Protein AF-A0A1L9PBX3-F1 (afdb_monomer_lite)

Radius of gyration: 24.11 Å; chains: 1; bounding box: 58×23×80 Å

Structure (mmCIF, N/CA/C/O backbone):
data_AF-A0A1L9PBX3-F1
#
_entry.id   AF-A0A1L9PBX3-F1
#
loop_
_atom_site.group_PDB
_atom_site.id
_atom_site.type_symbol
_atom_site.label_atom_id
_atom_site.label_alt_id
_atom_site.label_comp_id
_atom_site.label_asym_id
_atom_site.label_entity_id
_atom_site.label_seq_id
_atom_site.pdbx_PDB_ins_code
_atom_site.Cartn_x
_atom_site.Cartn_y
_atom_site.Cartn_z
_atom_site.occupancy
_atom_site.B_iso_or_equiv
_atom_site.auth_seq_id
_atom_site.auth_comp_id
_atom_site.auth_asym_id
_atom_site.auth_atom_id
_atom_site.pdbx_PDB_model_num
ATOM 1 N N . MET A 1 1 ? -19.633 0.045 34.986 1.00 50.94 1 MET A N 1
ATOM 2 C CA . MET A 1 1 ? -18.919 -0.153 33.713 1.00 50.94 1 MET A CA 1
ATOM 3 C C . MET A 1 1 ? -18.029 1.064 33.606 1.00 50.94 1 MET A C 1
ATOM 5 O O . MET A 1 1 ? -18.575 2.157 33.562 1.00 50.94 1 MET A O 1
ATOM 9 N N . GLU A 1 2 ? -16.722 0.907 33.814 1.00 69.94 2 GLU A N 1
ATOM 10 C CA . GLU A 1 2 ? -15.797 2.040 33.689 1.00 69.94 2 GLU A CA 1
ATOM 11 C C . GLU A 1 2 ? -15.921 2.597 32.271 1.00 69.94 2 GLU A C 1
ATOM 13 O O . GLU A 1 2 ? -15.968 1.837 31.304 1.00 69.94 2 GLU A O 1
ATOM 18 N N . GLU A 1 3 ? -16.097 3.909 32.165 1.00 81.25 3 GLU A N 1
ATOM 19 C CA . GLU A 1 3 ? -16.201 4.584 30.879 1.00 81.25 3 GLU A CA 1
ATOM 20 C C . GLU A 1 3 ? -14.817 4.564 30.226 1.00 81.25 3 GLU A C 1
ATOM 22 O O . GLU A 1 3 ? -13.839 5.048 30.800 1.00 81.25 3 GLU A O 1
ATOM 27 N N . GLU A 1 4 ? -14.717 3.939 29.053 1.00 83.62 4 GLU A N 1
ATOM 28 C CA . GLU A 1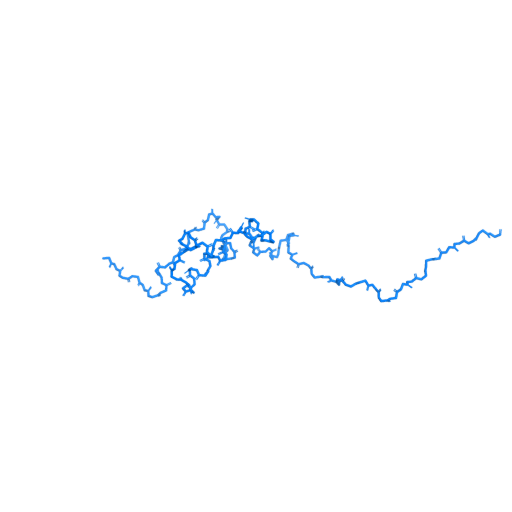 4 ? -13.464 3.898 28.306 1.00 83.62 4 GLU A CA 1
ATOM 29 C C . GLU A 1 4 ? -13.021 5.317 27.939 1.00 83.62 4 GLU A C 1
ATOM 31 O O . GLU A 1 4 ? -13.828 6.177 27.579 1.00 83.62 4 GLU A O 1
ATOM 36 N N . LEU A 1 5 ? -11.711 5.556 28.007 1.00 87.94 5 LEU A N 1
ATOM 37 C CA . LEU A 1 5 ? -11.139 6.855 27.666 1.00 87.94 5 LEU A CA 1
ATOM 38 C C . LEU A 1 5 ? -11.441 7.220 26.200 1.00 87.94 5 LEU A C 1
ATOM 40 O O . LEU A 1 5 ? -11.531 6.329 25.343 1.00 87.94 5 LEU A O 1
ATOM 44 N N . PRO A 1 6 ? -11.515 8.524 25.868 1.00 88.25 6 PRO A N 1
ATOM 45 C CA . PRO A 1 6 ? -11.608 8.964 24.483 1.00 88.25 6 PRO A CA 1
ATOM 46 C C . PRO A 1 6 ? -10.536 8.288 23.619 1.00 88.25 6 PRO A C 1
ATOM 48 O O . PRO A 1 6 ? -9.381 8.179 24.028 1.00 88.25 6 PRO A O 1
ATOM 51 N N . LEU A 1 7 ? -10.933 7.833 22.426 1.00 89.06 7 LEU A N 1
ATOM 52 C CA . LEU A 1 7 ? -10.101 7.091 21.463 1.00 89.06 7 LEU A CA 1
ATOM 53 C C . LEU A 1 7 ? -9.735 5.642 21.846 1.00 89.06 7 LEU A C 1
ATOM 55 O O . LEU A 1 7 ? -9.038 4.980 21.082 1.00 89.06 7 LEU A O 1
ATOM 59 N N . ARG A 1 8 ? -10.226 5.111 22.977 1.00 92.38 8 ARG A N 1
ATOM 60 C CA . ARG A 1 8 ? -10.103 3.683 23.349 1.00 92.38 8 ARG A CA 1
ATOM 61 C C . ARG A 1 8 ? -11.407 2.895 23.186 1.00 92.38 8 ARG A C 1
ATOM 63 O O . ARG A 1 8 ? -11.512 1.759 23.628 1.00 92.38 8 ARG A O 1
ATOM 70 N N . THR A 1 9 ? -12.395 3.480 22.511 1.00 93.31 9 THR A N 1
ATOM 71 C CA . THR A 1 9 ? -13.717 2.865 22.311 1.00 93.31 9 THR A CA 1
ATOM 72 C C . THR A 1 9 ? -13.786 1.921 21.108 1.00 93.31 9 THR A C 1
ATOM 74 O O . THR A 1 9 ? -14.766 1.193 20.969 1.00 93.31 9 THR A O 1
ATOM 77 N N . ARG A 1 10 ? -12.773 1.923 20.228 1.00 94.19 10 ARG A N 1
ATOM 78 C CA . ARG A 1 10 ? -12.674 1.051 19.045 1.00 94.19 10 ARG A CA 1
ATOM 79 C C . ARG A 1 10 ? -11.323 0.333 19.054 1.00 94.19 10 ARG A C 1
ATOM 81 O O . ARG A 1 10 ? -10.291 0.967 19.251 1.00 94.19 10 ARG A O 1
ATOM 88 N N . TRP A 1 11 ? -11.326 -0.976 18.823 1.00 93.50 11 TRP A N 1
ATOM 89 C CA . TRP A 1 11 ? -10.117 -1.795 18.707 1.00 93.50 11 TRP A CA 1
ATOM 90 C C . TRP A 1 11 ? -10.329 -2.923 17.693 1.00 93.50 11 TRP A C 1
ATOM 92 O O . TRP A 1 11 ? -11.460 -3.236 17.321 1.00 93.50 11 TRP A O 1
ATOM 102 N N . VAL A 1 12 ? -9.229 -3.519 17.233 1.00 95.06 12 VAL A N 1
ATOM 103 C CA . VAL A 1 12 ? -9.220 -4.684 16.340 1.00 95.06 12 VAL A CA 1
ATOM 104 C C . VAL A 1 12 ? -8.416 -5.787 17.009 1.00 95.06 12 VAL A C 1
ATOM 106 O O . VAL A 1 12 ? -7.322 -5.538 17.512 1.00 95.06 12 VAL A O 1
ATOM 109 N N . ASP A 1 13 ? -8.966 -6.997 16.991 1.00 95.88 13 ASP A N 1
ATOM 110 C CA . ASP A 1 13 ? -8.233 -8.217 17.305 1.00 95.88 13 ASP A CA 1
ATOM 111 C C . ASP A 1 13 ? -7.741 -8.840 15.993 1.00 95.88 13 ASP A C 1
ATOM 113 O O . ASP A 1 13 ? -8.532 -9.118 15.084 1.00 95.88 13 ASP A O 1
ATOM 117 N N . TYR A 1 14 ? -6.425 -8.976 15.850 1.00 96.44 14 TYR A N 1
ATOM 118 C CA . TYR A 1 14 ? -5.825 -9.445 14.607 1.00 96.44 14 TYR A CA 1
ATOM 119 C C . TYR A 1 14 ? -5.903 -10.964 14.515 1.00 96.44 14 TYR A C 1
ATOM 121 O O . TYR A 1 14 ? -5.660 -11.692 15.470 1.00 96.44 14 TYR A O 1
ATOM 129 N N . LYS A 1 15 ? -6.164 -11.466 13.306 1.00 94.50 15 LYS A N 1
ATOM 130 C CA . LYS A 1 15 ? -6.187 -12.912 13.053 1.00 94.50 15 LYS A CA 1
ATOM 131 C C . LYS A 1 15 ? -4.796 -13.553 13.152 1.00 94.50 15 LYS A C 1
ATOM 133 O O . LYS A 1 15 ? -4.688 -14.735 13.468 1.00 94.50 15 LYS A O 1
ATOM 138 N N . GLN A 1 16 ? -3.750 -12.816 12.782 1.00 93.62 16 GLN A N 1
ATOM 139 C CA . GLN A 1 16 ? -2.373 -13.308 12.750 1.00 93.62 16 GLN A CA 1
ATOM 140 C C . GLN A 1 16 ? -1.655 -12.976 14.059 1.00 93.62 16 GLN A C 1
ATOM 142 O O . GLN A 1 16 ? -1.872 -11.915 14.633 1.00 93.62 16 GLN A O 1
ATOM 147 N N . GLN A 1 17 ? -0.765 -13.869 14.499 1.00 93.75 17 GLN A N 1
ATOM 148 C CA . GLN A 1 17 ? 0.071 -13.627 15.677 1.00 93.75 17 GLN A CA 1
ATOM 149 C C . GLN A 1 17 ? 1.120 -12.536 15.417 1.00 93.75 17 GLN A C 1
ATOM 151 O O . GLN A 1 17 ? 1.377 -11.706 16.284 1.00 93.75 17 GLN A O 1
ATOM 156 N N . GLU A 1 18 ? 1.706 -12.525 14.218 1.00 92.75 18 GLU A N 1
ATOM 157 C CA . GLU A 1 1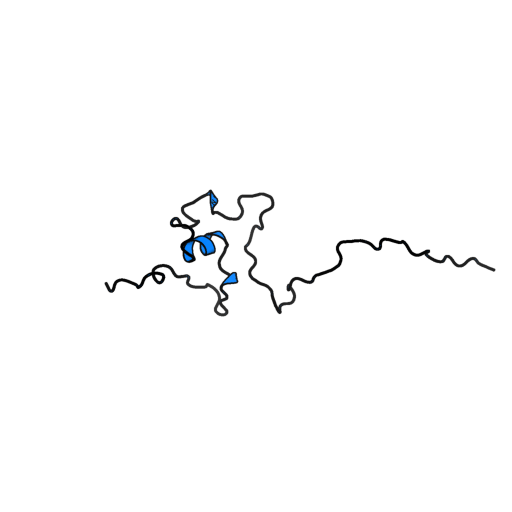8 ? 2.530 -11.420 13.726 1.00 92.75 18 GLU A CA 1
ATOM 158 C C . GLU A 1 18 ? 1.602 -10.354 13.138 1.00 92.75 18 GLU A C 1
ATOM 160 O O . GLU A 1 18 ? 1.298 -10.340 11.942 1.00 92.75 18 GLU A O 1
ATOM 165 N N . TYR A 1 19 ? 1.069 -9.513 14.018 1.00 93.94 19 TYR A N 1
ATOM 166 C CA . TYR A 1 19 ? 0.144 -8.456 13.641 1.00 93.94 19 TYR A CA 1
ATOM 167 C C . TYR A 1 19 ? 0.889 -7.198 13.197 1.00 93.94 19 TYR A C 1
ATOM 169 O O . TYR A 1 19 ? 1.909 -6.810 13.767 1.00 93.94 19 TYR A O 1
ATOM 177 N N . ASP A 1 20 ? 0.334 -6.533 12.190 1.00 94.88 20 ASP A N 1
ATOM 178 C CA . ASP A 1 20 ? 0.818 -5.251 11.693 1.00 94.88 20 ASP A CA 1
ATO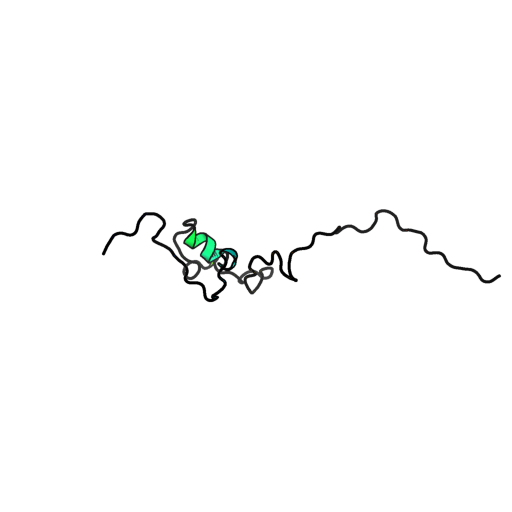M 179 C C . ASP A 1 20 ? -0.380 -4.345 11.359 1.00 94.88 20 ASP A C 1
ATOM 181 O O . ASP A 1 20 ? -1.360 -4.831 10.783 1.00 94.88 20 ASP A O 1
ATOM 185 N N . PRO A 1 21 ? -0.328 -3.034 11.667 1.00 94.31 21 PRO A N 1
ATOM 186 C CA . PRO A 1 21 ? -1.416 -2.104 11.367 1.00 94.31 21 PRO A CA 1
ATOM 187 C C . PRO A 1 21 ? -1.844 -2.071 9.898 1.00 94.31 21 PRO A C 1
ATOM 189 O O . PRO A 1 21 ? -3.011 -1.821 9.604 1.00 94.31 21 PRO A O 1
ATOM 192 N N . SER A 1 22 ? -0.936 -2.367 8.963 1.00 95.00 22 SER A N 1
ATOM 193 C CA . SER A 1 22 ? -1.266 -2.416 7.539 1.00 95.00 22 SER A CA 1
ATOM 194 C C . SER A 1 22 ? -2.092 -3.634 7.131 1.00 95.00 22 SER A C 1
ATOM 196 O O . SER A 1 22 ? -2.455 -3.736 5.966 1.00 95.00 22 SER A O 1
ATOM 198 N N . GLN A 1 23 ? -2.403 -4.558 8.044 1.00 95.50 23 GLN A N 1
ATOM 199 C CA . GLN A 1 23 ? -3.331 -5.664 7.787 1.00 95.50 23 GLN A CA 1
ATOM 200 C C . GLN A 1 23 ? -4.798 -5.215 7.819 1.00 95.50 23 GLN A C 1
ATOM 202 O O . GLN A 1 23 ? -5.649 -5.898 7.247 1.00 95.50 23 GLN A O 1
ATOM 207 N N . ILE A 1 24 ? -5.100 -4.072 8.446 1.00 94.81 24 ILE A N 1
ATOM 208 C CA . ILE A 1 24 ? -6.457 -3.523 8.502 1.00 94.81 24 ILE A CA 1
ATOM 209 C C . ILE A 1 24 ? -6.866 -3.042 7.107 1.00 94.81 24 ILE A C 1
ATOM 211 O O . ILE A 1 24 ? -6.203 -2.196 6.510 1.00 94.81 24 ILE A O 1
ATOM 215 N N . GLU A 1 25 ? -7.979 -3.562 6.593 1.00 92.62 25 GLU A N 1
ATOM 216 C CA . GLU A 1 25 ? -8.509 -3.154 5.291 1.00 92.62 25 GLU A CA 1
ATOM 217 C C . GLU A 1 25 ? -8.925 -1.671 5.279 1.00 92.62 25 GLU A C 1
ATOM 219 O O . GLU A 1 25 ? -9.342 -1.146 6.315 1.00 92.62 25 GLU A O 1
ATOM 224 N N . PRO A 1 26 ? -8.920 -0.987 4.119 1.00 91.75 26 PRO A N 1
ATOM 225 C CA . PRO A 1 26 ? -9.134 0.462 4.054 1.00 91.75 26 PRO A CA 1
ATOM 226 C C . PRO A 1 26 ? -10.429 0.964 4.717 1.00 91.75 26 PRO A C 1
ATOM 228 O O . PRO A 1 26 ? -10.406 1.976 5.418 1.00 91.75 26 PRO A O 1
ATOM 231 N N . GLY A 1 27 ? -11.551 0.255 4.544 1.00 92.00 27 GLY A N 1
ATOM 232 C CA . GLY A 1 27 ? -12.830 0.632 5.162 1.00 92.00 27 GLY A CA 1
ATOM 233 C C . GLY A 1 27 ? -12.808 0.508 6.690 1.00 92.00 27 GLY A C 1
ATOM 234 O O . GLY A 1 27 ? -13.255 1.407 7.403 1.00 92.00 27 GLY A O 1
ATOM 235 N N . TRP A 1 28 ? -12.219 -0.572 7.207 1.00 93.94 28 TRP A N 1
ATOM 236 C CA . TRP A 1 28 ? -12.031 -0.766 8.647 1.00 93.94 28 TRP A CA 1
ATOM 237 C C . TRP A 1 28 ? -11.014 0.213 9.231 1.00 93.94 28 TRP A C 1
ATOM 239 O O . TRP A 1 28 ? -11.201 0.674 10.354 1.00 93.94 28 TRP A O 1
ATOM 249 N N . HIS A 1 29 ? -9.990 0.581 8.458 1.00 94.75 29 HIS A N 1
ATOM 250 C CA . HIS A 1 29 ? -8.997 1.579 8.839 1.00 94.75 29 HIS A CA 1
ATOM 251 C C . HIS A 1 29 ? -9.647 2.958 9.030 1.00 94.75 29 HIS A C 1
ATOM 253 O O . HIS A 1 29 ? -9.422 3.615 10.042 1.00 94.75 29 HIS A O 1
ATOM 259 N N . ALA A 1 30 ? -10.528 3.380 8.116 1.00 94.06 30 ALA A N 1
ATOM 260 C CA . ALA A 1 30 ? -11.283 4.626 8.276 1.00 94.06 30 ALA A CA 1
ATOM 261 C C . ALA A 1 30 ? -12.169 4.614 9.538 1.00 94.06 30 ALA A C 1
ATOM 263 O O . ALA A 1 30 ? -12.246 5.608 10.264 1.00 94.06 30 ALA A O 1
ATOM 264 N N . TRP A 1 31 ? -12.813 3.480 9.827 1.00 94.50 31 TRP A N 1
ATOM 265 C CA . TRP A 1 31 ? -13.671 3.335 11.001 1.00 94.50 31 TRP A CA 1
ATOM 266 C C . TRP A 1 31 ? -12.883 3.337 12.319 1.00 94.50 31 TRP A C 1
ATOM 268 O O . TRP A 1 31 ? -13.233 4.076 13.238 1.00 94.50 31 TRP A O 1
ATOM 278 N N . ILE A 1 32 ? -11.795 2.570 12.437 1.00 95.25 32 ILE A N 1
ATOM 279 C CA . ILE A 1 32 ? -11.006 2.544 13.681 1.00 95.25 32 ILE A CA 1
ATOM 280 C C . ILE A 1 32 ? -10.309 3.884 13.952 1.00 95.25 32 ILE A C 1
ATOM 282 O O . ILE A 1 32 ? -10.164 4.273 15.105 1.00 95.25 32 ILE A O 1
ATOM 286 N N . SER A 1 33 ? -9.944 4.632 12.906 1.00 94.88 33 SER A N 1
ATOM 287 C CA . SER A 1 33 ? -9.351 5.970 13.028 1.00 94.88 33 SER A CA 1
ATOM 288 C C . SER A 1 33 ? -10.368 7.093 13.269 1.00 94.88 33 SER A C 1
ATOM 290 O O . SER A 1 33 ? -9.997 8.260 13.183 1.00 94.88 33 SER A O 1
ATOM 292 N N . TYR A 1 34 ? -11.636 6.773 13.558 1.00 94.19 34 TYR A N 1
ATOM 293 C CA . TYR A 1 34 ? -12.709 7.754 13.786 1.00 94.19 34 TYR A CA 1
ATOM 294 C C . TYR A 1 34 ? -12.942 8.721 12.608 1.00 94.19 34 TYR A C 1
ATOM 296 O O . TYR A 1 34 ? -13.470 9.813 12.794 1.00 94.19 34 TYR A O 1
ATOM 304 N N . MET A 1 35 ? -12.575 8.326 11.382 1.00 94.12 35 MET A N 1
ATOM 305 C CA . MET A 1 35 ? -12.879 9.105 10.175 1.00 94.12 35 MET A CA 1
ATOM 306 C C . MET A 1 35 ? -14.352 8.959 9.779 1.00 94.12 35 MET A C 1
ATOM 308 O O . MET A 1 35 ? -14.947 9.888 9.237 1.00 94.12 35 MET A O 1
ATOM 312 N N . VAL A 1 36 ? -14.933 7.788 10.054 1.00 91.88 36 VAL A N 1
ATOM 313 C CA . VAL A 1 36 ? -16.354 7.488 9.852 1.00 91.88 36 VAL A CA 1
ATOM 314 C C . VAL A 1 36 ? -16.953 6.800 11.071 1.00 91.88 36 VAL A C 1
ATOM 316 O O . VAL A 1 36 ? -16.272 6.058 11.784 1.00 91.88 36 VAL A O 1
ATOM 319 N N . ASP A 1 37 ? -18.244 7.029 11.303 1.00 92.25 37 ASP A N 1
ATOM 320 C CA . ASP A 1 37 ? -18.977 6.418 12.416 1.00 92.25 37 ASP A CA 1
ATOM 321 C C . ASP A 1 37 ? -19.515 5.029 12.083 1.00 92.25 37 ASP A C 1
ATOM 323 O O . ASP A 1 37 ? -19.456 4.117 12.912 1.00 92.25 37 ASP A O 1
ATOM 327 N N . THR A 1 38 ? -19.995 4.849 10.854 1.00 92.56 38 THR A N 1
ATOM 328 C CA . THR A 1 38 ? -20.554 3.580 10.387 1.00 92.56 38 THR A CA 1
ATOM 329 C C . THR A 1 38 ? -19.430 2.645 9.929 1.00 92.56 38 THR A C 1
ATOM 331 O O . THR A 1 38 ? -18.597 3.054 9.117 1.00 92.56 38 THR A O 1
ATOM 334 N N . PRO A 1 39 ? -19.379 1.388 10.407 1.00 92.56 39 PRO A N 1
ATOM 335 C CA . PRO A 1 39 ? -18.417 0.407 9.914 1.00 92.56 39 PRO A CA 1
ATOM 336 C C . PRO A 1 39 ? -18.740 -0.020 8.467 1.00 92.56 39 PRO A C 1
ATOM 338 O O . PRO A 1 39 ? -19.893 0.084 8.032 1.00 92.56 39 PRO A O 1
ATOM 341 N N . PRO A 1 40 ? -17.772 -0.586 7.721 1.00 90.56 40 PRO A N 1
ATOM 342 C CA . PRO A 1 40 ? -17.963 -0.997 6.322 1.00 90.56 40 PRO A CA 1
ATOM 343 C C . PRO A 1 40 ? -19.023 -2.099 6.128 1.00 90.56 40 PRO A C 1
ATOM 345 O O . PRO A 1 40 ? -19.535 -2.297 5.029 1.00 90.56 40 PRO A O 1
ATOM 348 N N . THR A 1 41 ? -19.414 -2.810 7.189 1.00 89.75 41 THR A N 1
ATOM 349 C CA . THR A 1 41 ? -20.546 -3.750 7.152 1.00 89.75 41 THR A CA 1
ATOM 350 C C . THR A 1 41 ? -21.900 -3.047 7.020 1.00 89.75 41 THR A C 1
ATOM 352 O O . THR A 1 41 ? -22.824 -3.622 6.448 1.00 89.75 41 THR A O 1
ATOM 355 N N . GLY A 1 42 ? -22.022 -1.815 7.527 1.00 88.88 42 GLY A N 1
ATOM 356 C CA . GLY A 1 42 ? -23.245 -1.009 7.479 1.00 88.88 42 GLY A CA 1
ATOM 357 C C . GLY A 1 42 ? -23.305 -0.026 6.308 1.00 88.88 42 GLY A C 1
ATOM 358 O O . GLY A 1 42 ? -24.400 0.348 5.891 1.00 88.88 42 GLY A O 1
ATOM 359 N N . ASP A 1 43 ? -22.157 0.370 5.752 1.00 86.62 43 ASP A N 1
ATOM 360 C CA . ASP A 1 43 ? -22.077 1.284 4.611 1.00 86.62 43 ASP A CA 1
ATOM 361 C C . ASP A 1 43 ? -21.617 0.562 3.337 1.00 86.62 43 ASP A C 1
ATOM 363 O O . ASP A 1 43 ? -20.463 0.155 3.207 1.00 86.62 43 ASP A O 1
ATOM 367 N N . LYS A 1 44 ? -22.520 0.459 2.354 1.00 82.88 44 LYS A N 1
ATOM 368 C CA . LYS A 1 44 ? -22.243 -0.154 1.045 1.00 82.88 44 LYS A CA 1
ATOM 369 C C . LYS A 1 44 ? -21.151 0.571 0.262 1.00 82.88 44 LYS A C 1
ATOM 371 O O . LYS A 1 44 ? -20.502 -0.053 -0.565 1.00 82.88 44 LYS A O 1
ATOM 376 N N . ILE A 1 45 ? -20.956 1.871 0.477 1.00 83.50 45 ILE A N 1
ATOM 377 C CA . ILE A 1 45 ? -19.937 2.648 -0.241 1.00 83.50 45 ILE A CA 1
ATOM 378 C C . ILE A 1 45 ? -18.534 2.284 0.259 1.00 83.50 45 ILE A C 1
ATOM 380 O O . ILE A 1 45 ? -17.585 2.304 -0.526 1.00 83.50 45 ILE A O 1
ATOM 384 N N . MET A 1 46 ? -18.421 1.919 1.539 1.00 83.06 46 MET A N 1
ATOM 385 C CA . MET A 1 46 ? -17.165 1.546 2.197 1.00 83.06 46 MET A CA 1
ATOM 386 C C . MET A 1 46 ? -16.792 0.070 2.023 1.00 83.06 46 MET A C 1
ATOM 388 O O . MET A 1 46 ? -15.737 -0.353 2.498 1.00 83.06 46 MET A O 1
ATOM 392 N N . GLN A 1 47 ? -17.630 -0.717 1.347 1.00 83.06 47 GLN A N 1
ATOM 393 C CA . GLN A 1 47 ? -17.322 -2.108 1.031 1.00 83.06 47 GLN A CA 1
ATOM 394 C C . GLN A 1 47 ? -16.294 -2.191 -0.096 1.00 83.06 47 GLN A C 1
ATOM 396 O O . GLN A 1 47 ? -16.443 -1.570 -1.151 1.00 83.06 47 GLN A O 1
ATOM 401 N N . THR A 1 48 ? -15.257 -2.989 0.139 1.00 81.88 48 THR A N 1
ATOM 402 C CA . THR A 1 48 ? -14.214 -3.292 -0.839 1.00 81.88 48 THR A CA 1
ATOM 403 C C . THR A 1 48 ? -14.688 -4.351 -1.838 1.00 81.88 48 THR A C 1
ATOM 405 O O . THR A 1 48 ? -15.604 -5.133 -1.578 1.00 81.88 48 THR A O 1
ATOM 408 N N . GLY A 1 49 ? -14.076 -4.371 -3.020 1.00 79.88 49 GLY A N 1
ATOM 409 C CA . GLY A 1 49 ? -14.314 -5.387 -4.053 1.00 79.88 49 GLY A CA 1
ATOM 410 C C . GLY A 1 49 ? -15.564 -5.169 -4.915 1.00 79.88 49 GLY A C 1
ATOM 411 O O . GLY A 1 49 ? -15.908 -6.033 -5.722 1.00 79.88 49 GLY A O 1
ATOM 412 N N . LEU A 1 50 ? -16.235 -4.020 -4.788 1.00 83.94 50 LEU A N 1
ATOM 413 C CA . LEU A 1 50 ? -17.398 -3.669 -5.614 1.00 83.94 50 LEU A CA 1
ATOM 414 C C . LEU A 1 50 ? -17.005 -3.171 -7.008 1.00 83.94 50 LEU A C 1
ATOM 416 O O . LEU A 1 50 ? -17.793 -3.249 -7.952 1.00 83.94 50 LEU A O 1
ATOM 420 N N . ARG A 1 51 ? -15.805 -2.603 -7.142 1.00 87.38 51 ARG A N 1
ATOM 421 C CA . ARG A 1 51 ? -15.387 -1.907 -8.362 1.00 87.38 51 ARG A CA 1
ATOM 422 C C . ARG A 1 51 ? -14.548 -2.842 -9.235 1.00 87.38 51 ARG A C 1
ATOM 424 O O . ARG A 1 51 ? -13.703 -3.565 -8.718 1.00 87.38 51 ARG A O 1
ATOM 431 N N . PRO A 1 52 ? -14.705 -2.809 -10.570 1.00 90.38 52 PRO A N 1
ATOM 432 C CA . PRO A 1 52 ? -14.073 -3.792 -11.456 1.00 90.38 52 PRO A CA 1
ATOM 433 C C . PRO A 1 52 ? -12.540 -3.711 -11.489 1.00 90.38 52 PRO A C 1
ATOM 435 O O . PRO A 1 52 ? -11.882 -4.695 -11.811 1.00 90.38 52 PRO A O 1
ATOM 438 N N . TRP A 1 53 ? -11.967 -2.547 -11.177 1.00 89.06 53 TRP A N 1
ATOM 439 C CA . TRP A 1 53 ? -10.518 -2.344 -11.102 1.00 89.06 53 TRP A CA 1
ATOM 440 C C . TRP A 1 53 ? -9.937 -2.656 -9.720 1.00 89.06 53 TRP A C 1
ATOM 442 O O . TRP A 1 53 ? -8.718 -2.629 -9.550 1.00 89.06 53 TRP A O 1
ATOM 452 N N . GLU A 1 54 ? -10.789 -2.870 -8.718 1.00 89.25 54 GLU A N 1
ATOM 453 C CA . GLU A 1 54 ? -10.364 -3.010 -7.333 1.00 89.25 54 GLU A CA 1
ATOM 454 C C . GLU A 1 54 ? -9.760 -4.386 -7.095 1.00 89.25 54 GLU A C 1
ATOM 456 O O . GLU A 1 54 ? -10.156 -5.393 -7.690 1.00 89.25 54 GLU A O 1
ATOM 461 N N . LEU A 1 55 ? -8.764 -4.430 -6.216 1.00 87.25 55 LEU A N 1
ATOM 462 C CA . LEU A 1 55 ? -8.223 -5.697 -5.765 1.00 87.25 55 LEU A CA 1
ATOM 463 C C . LEU A 1 55 ? -9.310 -6.443 -4.987 1.00 87.25 55 LEU A C 1
ATOM 465 O O . LEU A 1 55 ? -9.946 -5.881 -4.103 1.00 87.25 55 LEU A O 1
ATOM 469 N N . ARG A 1 56 ? -9.496 -7.725 -5.309 1.00 85.38 56 ARG A N 1
ATOM 470 C CA . ARG A 1 56 ? -10.458 -8.589 -4.606 1.00 85.38 56 ARG A CA 1
ATOM 471 C C . ARG A 1 56 ? -10.089 -8.818 -3.144 1.00 85.38 56 ARG A C 1
ATOM 473 O O . ARG A 1 56 ? -10.968 -9.043 -2.327 1.00 85.38 56 ARG A O 1
ATOM 480 N N . GLU A 1 57 ? -8.795 -8.802 -2.849 1.00 88.75 57 GLU A N 1
ATOM 481 C CA . GLU A 1 57 ? -8.248 -9.058 -1.523 1.00 88.75 57 GLU A CA 1
ATOM 482 C C . GLU A 1 57 ? -7.322 -7.914 -1.127 1.00 88.75 57 GLU A C 1
ATOM 484 O O . GLU A 1 57 ? -6.549 -7.400 -1.948 1.00 88.75 57 GLU A O 1
ATOM 489 N N . HIS A 1 58 ? -7.384 -7.543 0.149 1.00 91.38 58 HIS A N 1
ATOM 490 C CA . HIS A 1 58 ? -6.489 -6.561 0.728 1.00 91.38 58 HIS A CA 1
ATOM 491 C C . HIS A 1 58 ? -5.039 -7.065 0.723 1.00 91.38 58 HIS A C 1
ATOM 493 O O . HIS A 1 58 ? -4.761 -8.227 1.024 1.00 91.38 58 HIS A O 1
ATOM 499 N N . ARG A 1 59 ? -4.099 -6.177 0.387 1.00 92.06 59 ARG A N 1
ATOM 500 C CA . ARG A 1 59 ? -2.662 -6.464 0.420 1.00 92.06 59 ARG A CA 1
ATOM 501 C C . ARG A 1 59 ? -2.001 -5.565 1.464 1.00 92.06 59 ARG A C 1
ATOM 503 O O . ARG A 1 59 ? -1.964 -4.358 1.230 1.00 92.06 59 ARG A O 1
ATOM 510 N N . PRO A 1 60 ? -1.469 -6.129 2.562 1.00 94.12 60 PRO A N 1
ATOM 511 C CA . PRO A 1 60 ? -0.761 -5.349 3.567 1.00 94.12 60 PRO A CA 1
ATOM 512 C C . PRO A 1 60 ? 0.579 -4.835 3.030 1.00 94.12 60 PRO A C 1
ATOM 514 O O . PRO A 1 60 ? 0.979 -5.119 1.897 1.00 94.12 60 PRO A O 1
ATOM 517 N N . THR A 1 61 ? 1.307 -4.091 3.857 1.00 95.06 61 THR A N 1
ATOM 518 C CA . THR A 1 61 ? 2.651 -3.615 3.523 1.00 95.06 61 THR A CA 1
ATOM 519 C C . THR A 1 61 ? 3.616 -4.793 3.401 1.00 95.06 61 THR A C 1
ATOM 521 O O . THR A 1 61 ? 3.787 -5.577 4.327 1.00 95.06 61 THR A O 1
ATOM 524 N N . LEU A 1 62 ? 4.285 -4.905 2.250 1.00 95.00 62 LEU A N 1
ATOM 525 C CA . LEU A 1 62 ? 5.201 -6.013 1.929 1.00 95.00 62 LEU A CA 1
ATOM 526 C C . LEU A 1 62 ? 6.681 -5.603 2.001 1.00 95.00 62 LEU A C 1
ATOM 528 O O . LEU A 1 62 ? 7.541 -6.233 1.378 1.00 95.00 62 LEU A O 1
ATOM 532 N N . THR A 1 63 ? 6.988 -4.527 2.723 1.00 95.19 63 THR A N 1
ATOM 533 C CA . THR A 1 63 ? 8.354 -4.031 2.941 1.00 95.19 63 THR A CA 1
ATOM 534 C C . THR A 1 63 ? 9.239 -5.124 3.548 1.00 95.19 63 THR A C 1
ATOM 536 O O . THR A 1 63 ? 8.766 -5.963 4.305 1.00 95.19 63 THR A O 1
ATOM 539 N N . LEU A 1 64 ? 10.523 -5.155 3.168 1.00 93.62 64 LEU A N 1
ATOM 540 C CA . LEU A 1 64 ? 11.499 -6.181 3.582 1.00 93.62 64 LEU A CA 1
ATOM 541 C C . LEU A 1 64 ? 11.121 -7.639 3.235 1.00 93.62 64 LEU A C 1
ATOM 543 O O . LEU A 1 64 ? 11.794 -8.569 3.672 1.00 93.62 64 LEU A O 1
ATOM 547 N N . SER A 1 65 ? 10.106 -7.861 2.393 1.00 93.88 65 SER A N 1
ATOM 548 C CA . SER A 1 65 ? 9.749 -9.183 1.870 1.00 93.88 65 SER A CA 1
ATOM 549 C C . SER A 1 65 ? 10.198 -9.368 0.413 1.00 93.88 65 SER A C 1
ATOM 551 O O . SER A 1 65 ? 10.633 -8.434 -0.267 1.00 93.88 65 SER A O 1
ATOM 553 N N . ARG A 1 66 ? 10.022 -10.581 -0.126 1.00 96.06 66 ARG A N 1
ATOM 554 C CA . ARG A 1 66 ? 10.244 -10.861 -1.559 1.00 96.06 66 ARG A CA 1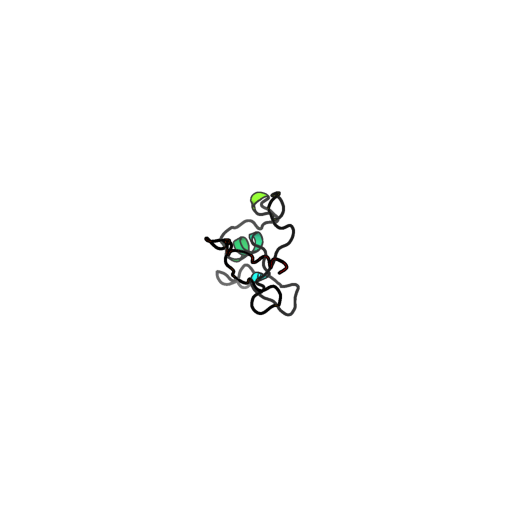
ATOM 555 C C . ARG A 1 66 ? 9.312 -10.068 -2.480 1.00 96.06 66 ARG A C 1
ATOM 557 O O . ARG A 1 66 ? 9.659 -9.852 -3.637 1.00 96.06 66 ARG A O 1
ATOM 564 N N . ALA A 1 67 ? 8.159 -9.647 -1.966 1.00 95.56 67 ALA A N 1
ATOM 565 C CA . ALA A 1 67 ? 7.149 -8.879 -2.682 1.00 95.56 67 ALA A CA 1
ATOM 566 C C . ALA A 1 67 ? 7.250 -7.363 -2.421 1.00 95.56 67 ALA A C 1
ATOM 568 O O . ALA A 1 67 ? 6.328 -6.622 -2.759 1.00 95.56 67 ALA A O 1
ATOM 569 N N . ALA A 1 68 ? 8.359 -6.886 -1.841 1.00 96.81 68 ALA A N 1
ATOM 570 C CA . ALA A 1 68 ? 8.600 -5.458 -1.675 1.00 96.81 68 ALA A CA 1
ATOM 571 C C . ALA A 1 68 ? 8.571 -4.731 -3.030 1.00 96.81 68 ALA A C 1
ATOM 573 O O . ALA A 1 68 ? 9.125 -5.209 -4.027 1.00 96.81 68 ALA A O 1
ATOM 574 N N . PHE A 1 69 ? 7.939 -3.557 -3.059 1.00 95.94 69 PHE A N 1
ATOM 575 C CA . PHE A 1 69 ? 7.879 -2.724 -4.254 1.00 95.94 69 PHE A CA 1
ATOM 576 C C . PHE A 1 69 ? 9.290 -2.294 -4.676 1.00 95.94 69 PHE A C 1
ATOM 578 O O . PHE A 1 69 ? 10.029 -1.690 -3.899 1.00 95.94 69 PHE A O 1
ATOM 585 N N . LYS A 1 70 ? 9.661 -2.609 -5.921 1.00 96.00 70 LYS A N 1
ATOM 586 C CA . LYS A 1 70 ? 10.940 -2.219 -6.523 1.00 96.00 70 LYS A CA 1
ATOM 587 C C . LYS A 1 70 ? 10.683 -1.223 -7.637 1.00 96.00 70 LYS A C 1
ATOM 589 O O . LYS A 1 70 ? 9.986 -1.535 -8.602 1.00 96.00 70 LYS A O 1
ATOM 594 N N . THR A 1 71 ? 11.257 -0.036 -7.502 1.00 97.06 71 THR A N 1
ATOM 595 C CA . THR A 1 71 ? 11.176 0.996 -8.529 1.00 97.06 71 THR A CA 1
ATOM 596 C C . THR A 1 71 ? 12.078 0.646 -9.708 1.00 97.06 71 THR A C 1
ATOM 598 O O . THR A 1 71 ? 13.152 0.063 -9.558 1.00 97.06 71 THR A O 1
ATOM 601 N N . TYR A 1 72 ? 11.621 0.991 -10.904 1.00 96.94 72 TYR A N 1
ATOM 602 C CA . TYR A 1 72 ? 12.375 0.866 -12.144 1.00 96.94 72 TYR A CA 1
ATOM 603 C C . TYR A 1 72 ? 11.909 1.946 -13.121 1.00 96.94 72 TYR A C 1
ATOM 605 O O . TYR A 1 72 ? 10.863 2.570 -12.928 1.00 96.94 72 TYR A O 1
ATOM 613 N N . SER A 1 73 ? 12.688 2.183 -14.175 1.00 97.38 73 SER A N 1
ATOM 614 C CA . SER A 1 73 ? 12.274 3.102 -15.233 1.00 97.38 73 SER A CA 1
ATOM 615 C C . SER A 1 73 ? 11.159 2.474 -16.066 1.00 97.38 73 SER A C 1
ATOM 617 O O . SER A 1 73 ? 11.366 1.451 -16.715 1.00 97.38 73 SER A O 1
ATOM 619 N N . THR A 1 74 ? 9.984 3.100 -16.083 1.00 97.62 74 THR A N 1
ATOM 620 C CA . THR A 1 74 ? 8.862 2.691 -16.945 1.00 97.62 74 THR A CA 1
ATOM 621 C C . THR A 1 74 ? 9.049 3.135 -18.401 1.00 97.62 74 THR A C 1
ATOM 623 O O . THR A 1 74 ? 8.236 2.799 -19.261 1.00 97.62 74 THR A O 1
ATOM 626 N N . THR A 1 75 ? 10.123 3.875 -18.703 1.00 97.19 75 THR A N 1
ATOM 627 C CA . THR A 1 75 ? 10.439 4.354 -20.052 1.00 97.19 75 THR A CA 1
ATOM 628 C C . THR A 1 75 ? 11.439 3.441 -20.750 1.00 97.19 75 THR A C 1
ATOM 630 O O . THR A 1 75 ? 12.407 2.982 -20.144 1.00 97.19 75 THR A O 1
ATOM 633 N N . LYS A 1 76 ? 11.259 3.251 -22.058 1.00 95.56 76 LYS A N 1
ATOM 634 C CA . LYS A 1 76 ? 12.288 2.655 -22.919 1.00 95.56 76 LYS A CA 1
ATOM 635 C C . LYS A 1 76 ? 13.446 3.650 -23.136 1.00 95.56 76 LYS A C 1
ATOM 637 O O . LYS A 1 76 ? 13.224 4.859 -23.026 1.00 95.56 76 LYS A O 1
ATOM 642 N N . PRO A 1 77 ? 14.661 3.180 -23.476 1.00 96.50 77 PRO A N 1
ATOM 643 C CA . PRO A 1 77 ? 15.749 4.060 -23.894 1.00 96.50 77 PRO A CA 1
ATOM 644 C C . PRO A 1 77 ? 15.305 5.000 -25.020 1.00 96.50 77 PRO A C 1
ATOM 646 O O . PRO A 1 77 ? 14.637 4.574 -25.961 1.00 96.50 77 PRO A O 1
ATOM 649 N N . LYS A 1 78 ? 15.679 6.281 -24.925 1.00 97.12 78 LYS A N 1
ATOM 650 C CA . LYS A 1 78 ? 15.296 7.307 -25.915 1.00 97.12 78 LYS A CA 1
ATOM 651 C C . LYS A 1 78 ? 15.948 7.093 -27.283 1.00 97.12 78 LYS A C 1
ATOM 653 O O . LYS A 1 78 ? 15.411 7.535 -28.290 1.00 97.12 78 LYS A O 1
ATOM 658 N N . TYR A 1 79 ? 17.095 6.424 -27.300 1.00 96.12 79 TYR A N 1
ATOM 659 C CA . TYR A 1 79 ? 17.854 6.108 -28.500 1.00 96.12 79 TYR A CA 1
ATOM 660 C C . TYR A 1 79 ? 17.994 4.591 -28.617 1.00 96.12 79 TYR A C 1
ATOM 662 O O . TYR A 1 79 ? 18.288 3.918 -27.625 1.00 96.12 79 TYR A O 1
ATOM 670 N N . SER A 1 80 ? 17.791 4.057 -29.819 1.00 95.38 80 SER A N 1
ATOM 671 C CA . SER A 1 80 ? 18.082 2.662 -30.140 1.00 95.38 80 SER A CA 1
ATOM 672 C C . SER A 1 80 ? 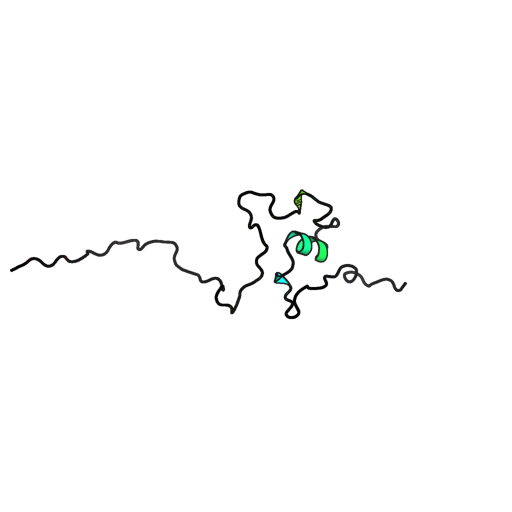19.535 2.529 -30.595 1.00 95.38 80 SER A C 1
ATOM 674 O O . SER A 1 80 ? 19.984 3.230 -31.500 1.00 95.38 80 SER A O 1
ATOM 676 N N . ALA A 1 81 ? 20.280 1.624 -29.962 1.00 95.69 81 ALA A N 1
ATOM 677 C CA . ALA A 1 81 ? 21.605 1.249 -30.440 1.00 95.69 81 ALA A CA 1
ATOM 678 C C . ALA A 1 81 ? 21.484 0.460 -31.753 1.00 95.69 81 ALA A C 1
ATOM 680 O O . ALA A 1 81 ? 20.540 -0.311 -31.943 1.00 95.69 81 ALA A O 1
ATOM 681 N N . TRP A 1 82 ? 22.453 0.637 -32.650 1.00 95.19 82 TRP A N 1
ATOM 682 C CA . TRP A 1 82 ? 22.581 -0.219 -33.825 1.00 95.19 82 TRP A CA 1
ATOM 683 C C . TRP A 1 82 ? 22.931 -1.649 -33.391 1.00 95.19 82 TRP A C 1
ATOM 685 O O . TRP A 1 82 ? 23.832 -1.843 -32.576 1.00 95.19 82 TRP A O 1
ATOM 695 N N . ASN A 1 83 ? 22.220 -2.641 -33.933 1.00 95.19 83 ASN A N 1
ATOM 696 C CA . ASN A 1 83 ? 22.520 -4.051 -33.705 1.00 95.19 83 ASN A CA 1
ATOM 697 C C . ASN A 1 83 ? 23.453 -4.562 -34.821 1.00 95.19 83 ASN A C 1
ATOM 699 O O . ASN A 1 83 ? 23.001 -4.643 -35.968 1.00 95.19 83 ASN A O 1
ATOM 703 N N . PRO A 1 84 ? 24.729 -4.879 -34.535 1.00 94.06 84 PRO A N 1
ATOM 704 C CA . PRO A 1 84 ? 25.690 -5.258 -35.561 1.00 94.06 84 PRO A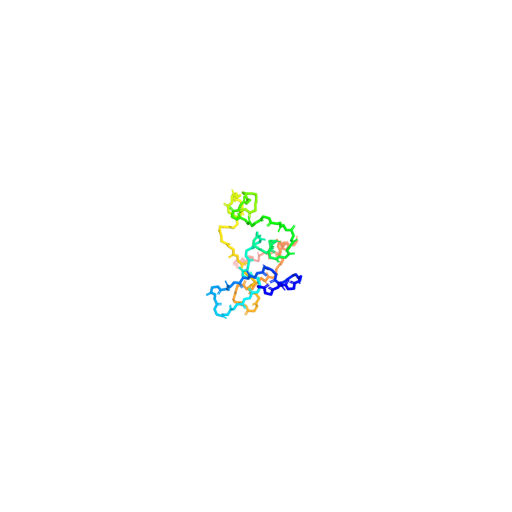 CA 1
ATOM 705 C C . PRO A 1 84 ? 25.325 -6.569 -36.253 1.00 94.06 84 PRO A C 1
ATOM 707 O O . PRO A 1 84 ? 25.052 -7.574 -35.601 1.00 94.06 84 PRO A O 1
ATOM 710 N N . VAL A 1 85 ? 25.409 -6.576 -37.584 1.00 94.75 85 VAL A N 1
ATOM 711 C CA . VAL A 1 85 ? 25.328 -7.794 -38.400 1.00 94.75 85 VAL A CA 1
ATOM 712 C C . VAL A 1 85 ? 26.688 -8.016 -39.054 1.00 94.75 85 VAL A C 1
ATOM 714 O O . VAL A 1 85 ? 27.152 -7.175 -39.821 1.00 94.75 85 VAL A O 1
ATOM 717 N N . ALA A 1 86 ? 27.345 -9.130 -38.728 1.00 93.31 86 ALA A N 1
ATOM 718 C CA . ALA A 1 86 ? 28.619 -9.499 -39.336 1.00 93.31 86 ALA A CA 1
ATOM 719 C C . ALA A 1 86 ? 28.385 -10.051 -40.750 1.00 93.31 86 ALA A C 1
ATOM 721 O O . ALA A 1 86 ? 27.674 -11.041 -40.918 1.00 93.31 86 ALA A O 1
ATOM 722 N N . ALA A 1 87 ? 28.983 -9.419 -41.762 1.00 89.50 87 ALA A N 1
ATOM 723 C CA . ALA A 1 87 ? 28.987 -9.943 -43.124 1.00 89.50 87 ALA A CA 1
ATOM 724 C C . ALA A 1 87 ? 30.099 -11.001 -43.297 1.00 89.50 87 ALA A C 1
ATOM 726 O O . ALA A 1 87 ? 31.181 -10.835 -42.720 1.00 89.50 87 ALA A O 1
ATOM 727 N N . PRO A 1 88 ? 29.862 -12.077 -44.075 1.00 87.69 88 PRO A N 1
ATOM 728 C CA . PRO A 1 88 ? 30.931 -12.983 -44.488 1.00 87.69 88 PRO A CA 1
ATOM 729 C C . PRO A 1 88 ? 31.960 -12.230 -45.348 1.00 87.69 88 PRO A C 1
ATOM 731 O O . PRO A 1 88 ? 31.622 -11.236 -45.992 1.00 87.69 88 PRO A O 1
ATOM 734 N N . ARG A 1 89 ? 33.216 -12.688 -45.309 1.00 79.19 89 ARG A N 1
ATOM 735 C CA . ARG A 1 89 ? 34.323 -12.118 -46.094 1.00 79.19 89 ARG A CA 1
ATOM 736 C C . ARG A 1 89 ? 34.244 -12.509 -47.561 1.00 79.19 89 ARG A C 1
ATOM 738 O O . ARG A 1 89 ? 33.855 -13.668 -47.821 1.00 79.19 89 ARG A O 1
#

InterPro domains:
  IPR007763 NADH dehydrogenase [ubiquinone] 1 alpha subcomplex subunit 12 [PF05071] (3-84)
  IPR007763 NADH dehydrogenase [ubiquinone] 1 alpha subcomplex subunit 12 [PTHR12910] (3-87)

Foldseek 3Di:
DPDDDPLRPDDDDDPDPPDDPQQQDPQRNCCSVVVDVDGCVRDVVSDFPPDPPGDNDRDGAQPPHPPHDDDDDPDDDPDDDDDDDDDDD

Sequence (89 aa):
MEEELPLRTRWVDYKQQEYDPSQIEPGWHAWISYMVDTPPTGDKIMQTGLRPWELREHRPTLTLSRAAFKTYSTTKPKYSAWNPVAAPR

Organism: NCBI:txid1036611

Secondary structure (DSSP, 8-state):
-PPPPTT-S-----SSSS--GGGS-HHHHHHHTTS-SS-TTT-GGG-TT-STTS-SS-----TTSTT-------SPPSSPPP---PPP-

pLDDT: mean 91.35, std 6.62, range [50.94, 97.62]